Protein AF-A0A6J5CWL5-F1 (afdb_monomer)

Secondary structure (DSSP, 8-state):
-PPPPBPPHHHHHHHHHHHHT--S--GGGSS--SS-EE--TT--GGGEEEEEE---S-TTTS------TTS--TT-TT--B-TTSTTGGGPEEEEETTT--EEEEEEEEETTEEEEEEEE--GGGB-----

Foldseek 3Di:
DDAFAADDPVNLLVLQAQQQPQPDDDQQPPDAFLAKDFDDPSHPCVQKDFPGALQPDDPVPQDAAADAPPPDDRGDSLAAQASSHPPNNAWTWIAGNPGSWIKTWHWDDDPPDITIMIHTRHSNRYDPDDD

Mean predicted aligned error: 3.15 Å

Sequence (131 aa):
MTAPTLLDFAALTELATRSEAVSVDCACHATPTDGWQTLPLSMPEAQLRDAGTLAEHSPDDATFAEYHPHGTRYWSADAPIAPRYFPYNRCTVVECTVCGRCYLRYVEGGGYFVDQRIRQLKASSLMDAPL

Solvent-accessible surface area (backbone atoms only — not comparable to full-atom values): 7530 Å² total; per-residue (Å²): 133,80,80,72,51,76,52,52,73,68,59,47,46,55,49,14,46,55,13,56,68,51,80,72,91,52,62,75,60,75,63,86,35,63,20,56,39,72,60,56,90,72,48,55,63,92,45,49,41,85,73,22,21,39,46,85,50,56,84,89,72,40,64,78,55,69,70,48,97,82,72,51,48,83,62,34,53,85,32,56,48,36,51,79,23,37,70,40,24,56,14,39,33,31,28,29,78,84,70,50,40,29,31,39,32,37,75,51,74,55,101,90,49,75,45,50,34,31,25,52,37,41,43,95,37,55,41,94,64,86,130
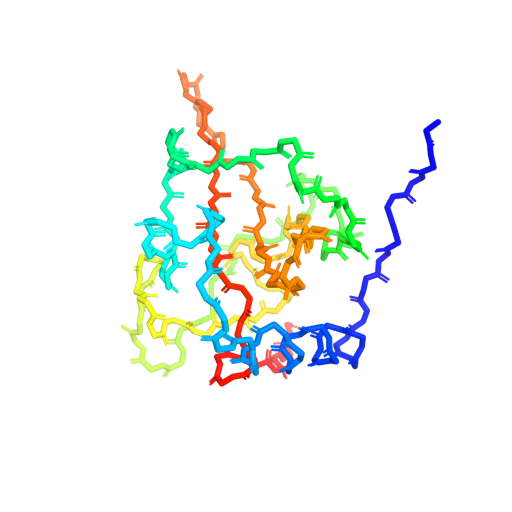
Structure (mmCIF, N/CA/C/O backbone):
data_AF-A0A6J5CWL5-F1
#
_entry.id   AF-A0A6J5CWL5-F1
#
loop_
_atom_site.group_PDB
_atom_site.id
_atom_site.type_symbol
_atom_site.label_atom_id
_atom_site.label_alt_id
_atom_site.label_comp_id
_atom_site.label_asym_id
_atom_site.label_entity_id
_atom_site.label_seq_id
_atom_site.pdbx_PDB_ins_code
_atom_site.Cartn_x
_atom_site.Cartn_y
_atom_site.Cartn_z
_atom_site.occupancy
_atom_site.B_iso_or_equiv
_atom_site.auth_seq_id
_atom_site.auth_comp_id
_atom_site.auth_asym_id
_atom_site.auth_atom_id
_atom_site.pdbx_PDB_model_num
ATOM 1 N N . MET A 1 1 ? 17.034 7.795 12.815 1.00 49.03 1 MET A N 1
ATOM 2 C CA . MET A 1 1 ? 15.934 7.250 11.995 1.00 49.03 1 MET A CA 1
ATOM 3 C C . MET A 1 1 ? 16.349 5.844 11.616 1.00 49.03 1 MET A C 1
ATOM 5 O O . MET A 1 1 ? 17.397 5.697 11.002 1.00 49.03 1 MET A O 1
ATOM 9 N N . THR A 1 2 ? 15.640 4.831 12.099 1.00 61.72 2 THR A N 1
ATOM 10 C CA . THR A 1 2 ? 15.925 3.429 11.760 1.00 61.72 2 THR A CA 1
ATOM 11 C C . THR A 1 2 ? 15.420 3.175 10.343 1.00 61.72 2 THR A C 1
ATOM 13 O O . THR A 1 2 ? 14.341 3.654 10.002 1.00 61.72 2 THR A O 1
ATOM 16 N N . ALA A 1 3 ? 16.197 2.481 9.511 1.00 73.62 3 ALA A N 1
ATOM 17 C CA . ALA A 1 3 ? 15.731 2.081 8.187 1.00 73.62 3 ALA A CA 1
ATOM 18 C C . ALA A 1 3 ? 14.469 1.202 8.322 1.00 73.62 3 ALA A C 1
ATOM 20 O O . ALA A 1 3 ? 14.414 0.386 9.249 1.00 73.62 3 ALA A O 1
ATOM 21 N N . PRO A 1 4 ? 13.457 1.367 7.451 1.00 83.38 4 PRO A N 1
ATOM 22 C CA . PRO A 1 4 ? 12.254 0.548 7.508 1.00 83.38 4 PRO A CA 1
ATOM 23 C C . PRO A 1 4 ? 12.606 -0.921 7.254 1.00 83.38 4 PRO A C 1
ATOM 25 O O . PRO A 1 4 ? 13.421 -1.239 6.390 1.00 83.38 4 PRO A O 1
ATOM 28 N N . THR A 1 5 ? 11.998 -1.824 8.021 1.00 95.12 5 THR A N 1
ATOM 29 C CA . THR A 1 5 ? 12.196 -3.268 7.861 1.00 95.12 5 THR A CA 1
ATOM 30 C C . THR A 1 5 ? 11.600 -3.732 6.535 1.00 95.12 5 THR A C 1
ATOM 32 O O . THR A 1 5 ? 10.418 -3.498 6.280 1.00 95.12 5 THR A O 1
ATOM 35 N N . LEU A 1 6 ? 12.408 -4.391 5.700 1.00 97.50 6 LEU A N 1
ATOM 36 C CA . LEU A 1 6 ? 11.932 -5.046 4.483 1.00 97.50 6 LEU A CA 1
ATOM 37 C C . LEU A 1 6 ? 11.015 -6.218 4.859 1.00 97.50 6 LEU A C 1
ATOM 39 O O . LEU A 1 6 ? 11.394 -7.066 5.667 1.00 97.50 6 LEU A O 1
ATOM 43 N N . LEU A 1 7 ? 9.812 -6.246 4.289 1.00 98.12 7 LEU A N 1
ATOM 44 C CA . LEU A 1 7 ? 8.829 -7.301 4.515 1.00 98.12 7 LEU A CA 1
ATOM 45 C C . LEU A 1 7 ? 8.964 -8.369 3.431 1.00 98.12 7 LEU A C 1
ATOM 47 O O . LEU A 1 7 ? 8.820 -8.074 2.245 1.00 98.12 7 LEU A O 1
ATOM 51 N N . ASP A 1 8 ? 9.195 -9.614 3.843 1.00 97.44 8 ASP A N 1
ATOM 52 C CA . ASP A 1 8 ? 9.049 -10.754 2.942 1.00 97.44 8 ASP A CA 1
ATOM 53 C C . ASP A 1 8 ? 7.564 -11.071 2.675 1.00 97.44 8 ASP A C 1
ATOM 55 O O . ASP A 1 8 ? 6.646 -10.495 3.275 1.00 97.44 8 ASP A O 1
ATOM 59 N N . PHE A 1 9 ? 7.310 -11.993 1.743 1.00 97.81 9 PHE A N 1
ATOM 60 C CA . PHE A 1 9 ? 5.944 -12.338 1.352 1.00 97.81 9 PHE A CA 1
ATOM 61 C C . PHE A 1 9 ? 5.129 -12.938 2.511 1.00 97.81 9 PHE A C 1
ATOM 63 O O . PHE A 1 9 ? 3.922 -12.699 2.602 1.00 97.81 9 PHE A O 1
ATOM 70 N N . ALA A 1 10 ? 5.767 -13.676 3.425 1.00 98.19 10 ALA A N 1
ATOM 71 C CA . ALA A 1 10 ? 5.091 -14.282 4.568 1.00 98.19 10 ALA A CA 1
ATOM 72 C C . ALA A 1 10 ? 4.639 -13.212 5.576 1.00 98.19 10 ALA A C 1
ATOM 74 O O . ALA A 1 10 ? 3.465 -13.179 5.951 1.00 98.19 10 ALA A O 1
ATOM 75 N N . ALA A 1 11 ? 5.530 -12.288 5.942 1.00 98.25 11 ALA A N 1
ATOM 76 C CA . ALA A 1 11 ? 5.227 -11.167 6.826 1.00 98.25 11 ALA A CA 1
ATOM 77 C C . ALA A 1 11 ? 4.160 -10.236 6.226 1.00 98.25 11 ALA A C 1
ATOM 79 O O . ALA A 1 11 ? 3.240 -9.799 6.924 1.00 98.25 11 ALA A O 1
ATOM 80 N N . LEU A 1 12 ? 4.234 -9.970 4.916 1.00 98.56 12 LEU A N 1
ATOM 81 C CA . LEU A 1 12 ? 3.214 -9.192 4.214 1.00 98.56 12 LEU A CA 1
ATOM 82 C C . LEU A 1 12 ? 1.849 -9.894 4.225 1.00 98.56 12 LEU A C 1
ATOM 84 O O . LEU A 1 12 ? 0.829 -9.244 4.456 1.00 98.56 12 LEU A O 1
ATOM 88 N N . THR A 1 13 ? 1.822 -11.211 4.012 1.00 98.69 13 THR A N 1
ATOM 89 C CA . THR A 1 13 ? 0.593 -12.020 4.054 1.00 98.69 13 THR A CA 1
ATOM 90 C C . THR A 1 13 ? -0.054 -11.986 5.436 1.00 98.69 13 THR A C 1
ATOM 92 O O . THR A 1 13 ? -1.275 -11.851 5.543 1.00 98.69 13 THR A O 1
ATOM 95 N N . GLU A 1 14 ? 0.742 -12.046 6.505 1.00 98.50 14 GLU A N 1
ATOM 96 C CA . GLU A 1 14 ? 0.239 -11.940 7.876 1.00 98.50 14 GLU A CA 1
ATOM 97 C C . GLU A 1 14 ? -0.424 -10.574 8.130 1.00 98.50 14 GLU A C 1
ATOM 99 O O . GLU A 1 14 ? -1.560 -10.510 8.610 1.00 98.50 14 GLU A O 1
ATOM 104 N N . LEU A 1 15 ? 0.244 -9.481 7.738 1.00 98.44 15 LEU A N 1
ATOM 105 C CA . LEU A 1 15 ? -0.302 -8.121 7.822 1.00 98.44 15 LEU A CA 1
ATOM 106 C C . LEU A 1 15 ? -1.597 -7.976 7.019 1.00 98.44 15 LEU A C 1
ATOM 108 O O . LEU A 1 15 ? -2.588 -7.450 7.527 1.00 98.44 15 LEU A O 1
ATOM 112 N N . ALA A 1 16 ? -1.609 -8.468 5.781 1.00 98.62 16 ALA A N 1
ATOM 113 C CA . ALA A 1 16 ? -2.759 -8.376 4.893 1.00 98.62 16 ALA A CA 1
ATOM 114 C C . ALA A 1 16 ? -3.965 -9.159 5.420 1.00 98.62 16 ALA A C 1
ATOM 116 O O . ALA A 1 16 ? -5.089 -8.664 5.366 1.00 98.62 16 ALA A O 1
ATOM 117 N N . THR A 1 17 ? -3.728 -10.342 5.992 1.00 98.62 17 THR A N 1
ATOM 118 C CA . THR A 1 17 ? -4.784 -11.179 6.572 1.00 98.62 17 THR A CA 1
ATOM 119 C C . THR A 1 17 ? -5.426 -10.488 7.771 1.00 98.62 17 THR A C 1
ATOM 121 O O . THR A 1 17 ? -6.651 -10.413 7.860 1.00 98.62 17 THR A O 1
ATOM 124 N N . ARG A 1 18 ? -4.615 -9.924 8.680 1.00 98.25 18 ARG A N 1
ATOM 125 C CA . ARG A 1 18 ? -5.139 -9.157 9.822 1.00 98.25 18 ARG A CA 1
ATOM 126 C C . ARG A 1 18 ? -5.890 -7.909 9.374 1.00 98.25 18 ARG A C 1
ATOM 128 O O . ARG A 1 18 ? -6.967 -7.644 9.891 1.00 98.25 18 ARG A O 1
ATOM 135 N N . SER A 1 19 ? -5.327 -7.171 8.419 1.00 98.31 19 SER A N 1
ATOM 136 C CA . SER A 1 19 ? -5.915 -5.955 7.850 1.00 98.31 19 SER A CA 1
ATOM 137 C C . SER A 1 19 ? -7.296 -6.211 7.244 1.00 98.31 19 SER A C 1
ATOM 139 O O . SER A 1 19 ? -8.243 -5.473 7.513 1.00 98.31 19 SER A O 1
ATOM 141 N N . GLU A 1 20 ? -7.426 -7.272 6.448 1.00 97.88 20 GLU A N 1
ATOM 142 C CA . GLU A 1 20 ? -8.677 -7.621 5.775 1.00 97.88 20 GLU A CA 1
ATOM 143 C C . GLU A 1 20 ? -9.742 -8.160 6.738 1.00 97.88 20 GLU A C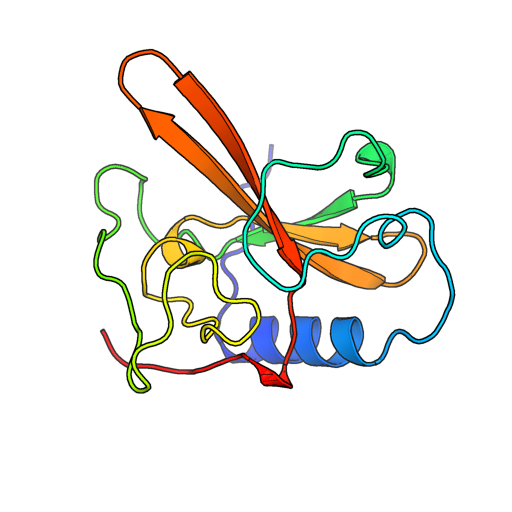 1
ATOM 145 O O . GLU A 1 20 ? -10.932 -7.947 6.516 1.00 97.88 20 GLU A O 1
ATOM 150 N N . ALA A 1 21 ? -9.333 -8.781 7.846 1.00 98.06 21 ALA A N 1
ATOM 151 C CA . ALA A 1 21 ? -10.246 -9.243 8.888 1.00 98.06 21 ALA A CA 1
ATOM 152 C C . ALA A 1 21 ? -10.869 -8.104 9.725 1.00 98.06 21 ALA A C 1
ATOM 154 O O . ALA A 1 21 ? -11.794 -8.351 10.501 1.00 98.06 21 ALA A O 1
ATOM 155 N N . VAL A 1 22 ? -10.389 -6.858 9.602 1.00 97.94 22 VAL A N 1
ATOM 156 C CA . VAL A 1 22 ? -10.920 -5.726 10.373 1.00 97.94 22 VAL A CA 1
ATOM 157 C C . VAL A 1 22 ? -12.325 -5.358 9.894 1.00 97.94 22 VAL A C 1
ATOM 159 O O . VAL A 1 22 ? -12.507 -4.745 8.840 1.00 97.94 22 VAL A O 1
ATOM 162 N N . SER A 1 23 ? -13.321 -5.638 10.732 1.00 96.12 23 SER A N 1
ATOM 163 C CA . SER A 1 23 ? -14.731 -5.317 10.478 1.00 96.12 23 SER A CA 1
ATOM 164 C C . SER A 1 23 ? -15.241 -4.080 11.223 1.00 96.12 23 SER A C 1
ATOM 166 O O . SER A 1 23 ? -16.362 -3.648 10.978 1.00 96.12 23 SER A O 1
ATOM 168 N N . VAL A 1 24 ? -14.455 -3.513 12.144 1.00 96.56 24 VAL A N 1
ATOM 169 C CA . VAL A 1 24 ? -14.869 -2.337 12.928 1.00 96.56 24 VAL A CA 1
ATOM 170 C C . VAL A 1 24 ? -14.768 -1.053 12.110 1.00 96.56 24 VAL A C 1
ATOM 172 O O . VAL A 1 24 ? -13.835 -0.879 11.314 1.00 96.56 24 VAL A O 1
ATOM 175 N N . ASP A 1 25 ? -15.695 -0.128 12.341 1.00 96.44 25 ASP A N 1
ATOM 176 C CA . ASP A 1 25 ? -15.644 1.201 11.738 1.00 96.44 25 ASP A CA 1
ATOM 177 C C . ASP A 1 25 ? -14.441 1.989 12.262 1.00 96.44 25 ASP A C 1
ATOM 179 O O . ASP A 1 25 ? -14.091 1.947 13.443 1.00 96.44 25 ASP A O 1
ATOM 183 N N . CYS A 1 26 ? -13.775 2.709 11.362 1.00 97.56 26 CYS A N 1
ATOM 184 C CA . CYS A 1 26 ? -12.630 3.541 11.701 1.00 97.56 26 CYS A CA 1
ATOM 185 C C . CYS A 1 26 ? -12.495 4.691 10.703 1.00 97.56 26 CYS A C 1
ATOM 187 O O . CYS A 1 26 ? -12.699 4.506 9.504 1.00 97.56 26 CYS A O 1
ATOM 189 N N . ALA A 1 27 ? -12.060 5.856 11.185 1.00 97.44 27 ALA A N 1
ATOM 190 C CA . ALA A 1 27 ? -11.816 7.028 10.347 1.00 97.44 27 ALA A CA 1
ATOM 191 C C . ALA A 1 27 ? -10.802 6.762 9.216 1.00 97.44 27 ALA A C 1
ATOM 193 O O . ALA A 1 27 ? -10.924 7.350 8.145 1.00 97.44 27 ALA A O 1
ATOM 194 N N . CYS A 1 28 ? -9.852 5.832 9.400 1.00 97.44 28 CYS A N 1
ATOM 195 C CA . CYS A 1 28 ? -8.905 5.458 8.342 1.00 97.44 28 CYS A CA 1
ATOM 196 C C . CYS A 1 28 ? -9.553 4.812 7.107 1.00 97.44 28 CYS A C 1
ATOM 198 O O . CYS A 1 28 ? -8.906 4.717 6.075 1.00 97.44 28 CYS A O 1
ATOM 200 N N . HIS A 1 29 ? -10.819 4.400 7.196 1.00 96.50 29 HIS A N 1
ATOM 201 C CA . HIS A 1 29 ? -11.573 3.792 6.102 1.00 96.50 29 HIS A CA 1
ATOM 202 C C . HIS A 1 29 ? -12.803 4.639 5.706 1.00 96.50 29 HIS A C 1
ATOM 204 O O . HIS A 1 29 ? -13.748 4.138 5.105 1.00 96.50 29 HIS A O 1
ATOM 210 N N . ALA A 1 30 ? -12.822 5.937 6.041 1.00 95.69 30 ALA A N 1
ATOM 211 C CA . ALA A 1 30 ? -13.929 6.830 5.672 1.00 95.69 30 ALA A CA 1
ATOM 212 C C . ALA A 1 30 ? -14.098 6.973 4.145 1.00 95.69 30 ALA A C 1
ATOM 214 O O . ALA A 1 30 ? -15.216 7.119 3.657 1.00 95.69 30 ALA A O 1
ATOM 215 N N . THR A 1 31 ? -12.989 6.896 3.404 1.00 95.69 31 THR A N 1
ATOM 216 C CA . THR A 1 31 ? -12.967 6.817 1.940 1.00 95.69 31 THR A CA 1
ATOM 217 C C . THR A 1 31 ? -12.392 5.452 1.545 1.00 95.69 31 THR A C 1
ATOM 219 O O . THR A 1 31 ? -11.268 5.153 1.961 1.00 95.69 31 THR A O 1
ATOM 222 N N . PRO A 1 32 ? -13.116 4.615 0.776 1.00 92.88 32 PRO A N 1
ATOM 223 C CA . PRO A 1 32 ? -12.603 3.326 0.314 1.00 92.88 32 PRO A CA 1
ATOM 224 C C . PRO A 1 32 ? -11.340 3.487 -0.537 1.00 92.88 32 PRO A C 1
ATOM 226 O O . PRO A 1 32 ? -11.270 4.374 -1.388 1.00 92.88 32 PRO A O 1
ATOM 229 N N . THR A 1 33 ? -10.347 2.624 -0.313 1.00 96.94 33 THR A N 1
ATOM 230 C CA . THR A 1 33 ? -9.036 2.652 -0.995 1.00 96.94 33 THR A CA 1
ATOM 231 C C . THR A 1 33 ? -8.683 1.314 -1.643 1.00 96.94 33 THR A C 1
ATOM 233 O O . THR A 1 33 ? -7.525 0.909 -1.675 1.00 96.94 33 THR A O 1
ATOM 236 N N . ASP A 1 34 ? -9.686 0.607 -2.168 1.00 95.94 34 ASP A N 1
ATOM 237 C CA . ASP A 1 34 ? -9.524 -0.727 -2.764 1.00 95.94 34 ASP A CA 1
ATOM 238 C C . ASP A 1 34 ? -8.566 -0.739 -3.968 1.00 95.94 34 ASP A C 1
ATOM 240 O O . ASP A 1 34 ? -7.783 -1.675 -4.143 1.00 95.94 34 ASP A O 1
ATOM 244 N N . GLY A 1 35 ? -8.607 0.319 -4.779 1.00 96.69 35 GLY A N 1
ATOM 245 C CA . GLY A 1 35 ? -7.639 0.610 -5.835 1.00 96.69 35 GLY A CA 1
ATOM 246 C C . GLY A 1 35 ? -6.713 1.761 -5.449 1.00 96.69 35 GLY A C 1
ATOM 247 O O . GLY A 1 35 ? -6.990 2.513 -4.510 1.00 96.69 35 GLY A O 1
ATOM 248 N N . TRP A 1 36 ? -5.619 1.909 -6.199 1.00 97.94 36 TRP A N 1
ATOM 249 C CA . TRP A 1 36 ? -4.731 3.060 -6.058 1.00 97.94 36 TRP A CA 1
ATOM 250 C C . TRP A 1 36 ? -5.496 4.371 -6.248 1.00 97.94 36 TRP A C 1
ATOM 252 O O . TRP A 1 36 ? -6.335 4.489 -7.133 1.00 97.94 36 TRP A O 1
ATOM 262 N N . GLN A 1 37 ? -5.197 5.370 -5.425 1.00 97.56 37 GLN A N 1
ATOM 263 C CA . GLN A 1 37 ? -5.721 6.730 -5.564 1.00 97.56 37 GLN A CA 1
ATOM 264 C C . GLN A 1 37 ? -4.800 7.735 -4.872 1.00 97.56 37 GLN A C 1
ATOM 266 O O . GLN A 1 37 ? -3.902 7.341 -4.127 1.00 97.56 37 GLN A O 1
ATOM 271 N N . THR A 1 38 ? -5.015 9.029 -5.119 1.00 97.25 38 THR A N 1
ATOM 272 C CA . THR A 1 38 ? -4.435 10.110 -4.303 1.00 97.25 38 THR A CA 1
ATOM 273 C C . THR A 1 38 ? -4.845 9.927 -2.847 1.00 97.25 38 THR A C 1
ATOM 275 O O . THR A 1 38 ? -6.002 9.613 -2.573 1.00 97.25 38 THR A O 1
ATOM 278 N N . LEU A 1 39 ? -3.915 10.141 -1.919 1.00 97.19 39 LEU A N 1
ATOM 279 C CA . LEU A 1 39 ? -4.161 10.089 -0.486 1.00 97.19 39 LEU A CA 1
ATOM 280 C C . LEU A 1 39 ? -5.368 10.975 -0.120 1.00 97.19 39 LEU A C 1
ATOM 282 O O . LEU A 1 39 ? -5.292 12.198 -0.274 1.00 97.19 39 LEU A O 1
ATOM 286 N N . PRO A 1 40 ? -6.485 10.394 0.355 1.00 97.19 40 PRO A N 1
ATOM 287 C CA . PRO A 1 40 ? -7.671 11.174 0.671 1.00 97.19 40 PRO A CA 1
ATOM 288 C C . PRO A 1 40 ? -7.407 12.138 1.826 1.00 97.19 40 PRO A C 1
ATOM 290 O O . PRO A 1 40 ? -6.832 11.745 2.838 1.00 97.19 40 PRO A O 1
ATOM 293 N N . LEU A 1 41 ? -7.935 13.362 1.743 1.00 96.31 41 LEU A N 1
ATOM 294 C CA . LEU A 1 41 ? -7.868 14.337 2.845 1.00 96.31 41 LEU A CA 1
ATOM 295 C C . LEU A 1 41 ? -8.559 13.843 4.127 1.00 96.31 41 LEU A C 1
ATOM 297 O O . LEU A 1 41 ? -8.271 14.326 5.217 1.00 96.31 41 LEU A O 1
ATOM 301 N N . SER A 1 42 ? -9.478 12.882 4.001 1.00 95.38 42 SER A N 1
ATOM 302 C CA . SER A 1 42 ? -10.132 12.231 5.137 1.00 95.38 42 SER A CA 1
ATOM 303 C C . SER A 1 42 ? -9.226 11.239 5.873 1.00 95.38 42 SER A C 1
ATOM 305 O O . SER A 1 42 ? -9.617 10.760 6.934 1.00 95.38 42 SER A O 1
ATOM 307 N N . MET A 1 43 ? -8.069 10.867 5.310 1.00 97.38 43 MET A N 1
ATOM 308 C CA . MET A 1 43 ? -7.165 9.891 5.912 1.00 97.38 43 MET A CA 1
ATOM 309 C C . MET A 1 43 ? -6.495 10.500 7.156 1.00 97.38 43 MET A C 1
ATOM 311 O O . MET A 1 43 ? -5.754 11.476 7.036 1.00 97.38 43 MET A O 1
ATOM 315 N N . PRO A 1 44 ? -6.706 9.944 8.362 1.00 96.94 44 PRO A N 1
ATOM 316 C CA . PRO A 1 44 ? -6.104 10.462 9.579 1.00 96.94 44 PRO A CA 1
ATOM 317 C C . PRO A 1 44 ? -4.651 9.981 9.688 1.00 96.94 44 PRO A C 1
ATOM 319 O O . PRO A 1 44 ? -4.357 9.036 10.416 1.00 96.94 44 PRO A O 1
ATOM 322 N N . GLU A 1 45 ? -3.729 10.625 8.971 1.00 95.69 45 GLU A N 1
ATOM 323 C CA . GLU A 1 45 ? -2.325 10.190 8.878 1.00 95.69 45 GLU A CA 1
ATOM 324 C C . GLU A 1 45 ? -1.623 10.043 10.235 1.00 95.69 45 GLU A C 1
ATOM 326 O O . GLU A 1 45 ? -0.800 9.151 10.400 1.00 95.69 45 GLU A O 1
ATOM 331 N N . ALA A 1 46 ? -1.999 10.840 11.240 1.00 96.38 46 ALA A N 1
ATOM 332 C CA . ALA A 1 46 ? -1.473 10.716 12.602 1.00 96.38 46 ALA A CA 1
ATOM 333 C C . ALA A 1 46 ? -1.810 9.369 13.284 1.00 96.38 46 ALA A C 1
ATOM 335 O O . ALA A 1 46 ? -1.197 9.019 14.290 1.00 96.38 46 ALA A O 1
ATOM 336 N N . GLN A 1 47 ? -2.788 8.619 12.763 1.00 96.44 47 GLN A N 1
ATOM 337 C CA . GLN A 1 47 ? -3.143 7.271 13.222 1.00 96.44 47 GLN A CA 1
ATOM 338 C C . GLN A 1 47 ? -2.381 6.178 12.464 1.00 96.44 47 GLN A C 1
ATOM 340 O O . GLN A 1 47 ? -2.574 5.001 12.756 1.00 96.44 47 GLN A O 1
ATOM 345 N N . LEU A 1 48 ? -1.562 6.529 11.471 1.00 97.69 48 LEU A N 1
ATOM 346 C CA . LEU A 1 48 ? -0.798 5.576 10.678 1.00 97.69 48 LEU A CA 1
ATOM 347 C C . LEU A 1 48 ? 0.628 5.501 11.216 1.00 97.69 48 LEU A C 1
ATOM 349 O O . LEU A 1 48 ? 1.288 6.519 11.410 1.00 97.69 48 LEU A O 1
ATOM 353 N N . ARG A 1 49 ? 1.104 4.279 11.444 1.00 97.62 49 ARG A N 1
ATOM 354 C CA . ARG A 1 49 ? 2.507 4.004 11.761 1.00 97.62 49 ARG A CA 1
ATOM 355 C C . ARG A 1 49 ? 3.130 3.148 10.676 1.00 97.62 49 ARG A C 1
ATOM 357 O O . ARG A 1 49 ? 2.456 2.287 10.113 1.00 97.62 49 ARG A O 1
ATOM 364 N N . ASP A 1 50 ? 4.421 3.326 10.442 1.00 97.44 50 ASP A N 1
ATOM 365 C CA . ASP A 1 50 ? 5.164 2.449 9.545 1.00 97.44 50 ASP A CA 1
ATOM 366 C C . ASP A 1 50 ? 5.195 1.024 10.121 1.00 97.44 50 ASP A C 1
ATOM 368 O O . ASP A 1 50 ? 5.499 0.807 11.299 1.00 97.44 50 ASP A O 1
ATOM 372 N N . ALA A 1 51 ? 4.832 0.052 9.286 1.00 97.56 51 ALA A N 1
ATOM 373 C CA . ALA A 1 51 ? 4.857 -1.376 9.594 1.00 97.56 51 ALA A CA 1
ATOM 374 C C . ALA A 1 51 ? 5.996 -2.106 8.861 1.00 97.56 51 ALA A C 1
ATOM 376 O O . ALA A 1 51 ? 6.404 -3.183 9.284 1.00 97.56 51 ALA A O 1
ATOM 377 N N . GLY A 1 52 ? 6.525 -1.511 7.789 1.00 98.00 52 GLY A N 1
ATOM 378 C CA . GLY A 1 52 ? 7.657 -2.021 7.023 1.00 98.00 52 GLY A CA 1
ATOM 379 C C . GLY A 1 52 ? 7.699 -1.425 5.618 1.00 98.00 52 GLY A C 1
ATOM 380 O O . GLY A 1 52 ? 6.980 -0.474 5.312 1.00 98.00 52 GLY A O 1
ATOM 381 N N . THR A 1 53 ? 8.535 -1.983 4.753 1.00 98.31 53 THR A N 1
ATOM 382 C CA . THR A 1 53 ? 8.666 -1.570 3.350 1.00 98.31 53 THR A CA 1
ATOM 383 C C . THR A 1 53 ? 8.693 -2.775 2.416 1.00 98.31 53 THR A C 1
ATOM 385 O O . THR A 1 53 ? 9.118 -3.859 2.808 1.00 98.31 53 THR A O 1
ATOM 388 N N . LEU A 1 54 ? 8.244 -2.567 1.180 1.00 97.94 54 LEU A N 1
ATOM 389 C CA . LEU A 1 54 ? 8.414 -3.468 0.036 1.00 97.94 54 LEU A CA 1
ATOM 390 C C . LEU A 1 54 ? 9.495 -2.965 -0.934 1.00 97.94 54 LEU A C 1
ATOM 392 O O . LEU A 1 54 ? 9.801 -3.627 -1.921 1.00 97.94 54 LEU A O 1
ATOM 396 N N . ALA A 1 55 ? 10.063 -1.786 -0.667 1.00 96.56 55 ALA A N 1
ATOM 397 C CA . ALA A 1 55 ? 11.140 -1.208 -1.455 1.00 96.56 55 ALA A CA 1
ATOM 398 C C . ALA A 1 55 ? 12.476 -1.893 -1.135 1.00 96.56 55 ALA A C 1
ATOM 400 O O . ALA A 1 55 ? 13.240 -1.429 -0.290 1.00 96.56 55 ALA A O 1
ATOM 401 N N . GLU A 1 56 ? 12.736 -3.017 -1.803 1.00 94.69 56 GLU A N 1
ATOM 402 C CA . GLU A 1 56 ? 14.020 -3.730 -1.740 1.00 94.69 56 GLU A CA 1
ATOM 403 C C . GLU A 1 56 ? 15.149 -2.948 -2.431 1.00 94.69 56 GLU A C 1
ATOM 405 O O . GLU A 1 56 ? 16.302 -2.984 -2.000 1.00 94.69 56 GLU A O 1
ATOM 410 N N . HIS A 1 57 ? 14.809 -2.205 -3.485 1.00 92.75 57 HIS A N 1
ATOM 411 C CA . HIS A 1 57 ? 15.748 -1.432 -4.292 1.00 92.75 57 HIS A CA 1
ATOM 412 C C . HIS A 1 57 ? 15.511 0.075 -4.162 1.00 92.75 57 HIS A C 1
ATOM 414 O O . HIS A 1 57 ? 14.450 0.526 -3.721 1.00 92.75 57 HIS A O 1
ATOM 420 N N . SER A 1 58 ? 16.505 0.868 -4.574 1.00 90.19 58 SER A N 1
ATOM 421 C CA . SER A 1 58 ? 16.340 2.316 -4.695 1.00 90.19 58 SER A CA 1
ATOM 422 C C . SER A 1 58 ? 15.271 2.653 -5.754 1.00 90.19 58 SER A C 1
ATOM 424 O O . SER A 1 58 ? 15.021 1.840 -6.649 1.00 90.19 58 SER A O 1
ATOM 426 N N . PRO A 1 59 ? 14.637 3.840 -5.706 1.00 86.25 59 PRO A N 1
ATOM 427 C CA . PRO A 1 59 ? 13.657 4.235 -6.720 1.00 86.25 59 PRO A CA 1
ATOM 428 C C . PRO A 1 59 ? 14.178 4.188 -8.165 1.00 86.25 59 PRO A C 1
ATOM 430 O O . PRO A 1 59 ? 13.388 3.917 -9.069 1.00 86.25 59 PRO A O 1
ATOM 433 N N . ASP A 1 60 ? 15.478 4.424 -8.368 1.00 87.56 60 ASP A N 1
ATOM 434 C CA . ASP A 1 60 ? 16.121 4.431 -9.688 1.00 87.56 60 ASP A CA 1
ATOM 435 C C . ASP A 1 60 ? 16.379 3.009 -10.215 1.00 87.56 60 ASP A C 1
ATOM 437 O O . ASP A 1 60 ? 16.345 2.782 -11.424 1.00 87.56 60 ASP A O 1
ATOM 441 N N . ASP A 1 61 ? 16.576 2.045 -9.311 1.00 92.06 61 ASP A N 1
ATOM 442 C CA . ASP A 1 61 ? 16.845 0.640 -9.645 1.00 92.06 61 ASP A CA 1
ATOM 443 C C . ASP A 1 61 ? 15.566 -0.218 -9.693 1.00 92.06 61 ASP A C 1
ATOM 445 O O . ASP A 1 61 ? 15.544 -1.297 -10.288 1.00 92.06 61 ASP A O 1
ATOM 449 N N . ALA A 1 62 ? 14.484 0.231 -9.052 1.00 93.62 62 ALA A N 1
ATOM 450 C CA . ALA A 1 62 ? 13.225 -0.502 -8.992 1.00 93.62 62 ALA A CA 1
ATOM 451 C C . ALA A 1 62 ? 12.549 -0.579 -10.372 1.00 93.62 62 ALA A C 1
ATOM 453 O O . ALA A 1 62 ? 12.291 0.442 -11.014 1.00 93.62 62 ALA A O 1
ATOM 454 N N . THR A 1 63 ? 12.166 -1.785 -10.800 1.00 95.44 63 THR A N 1
ATOM 455 C CA . THR A 1 63 ? 11.461 -1.991 -12.076 1.00 95.44 63 THR A CA 1
ATOM 456 C C . THR A 1 63 ? 10.128 -1.231 -12.150 1.00 95.44 63 THR A C 1
ATOM 458 O O . THR A 1 63 ? 9.439 -1.063 -11.142 1.00 95.44 63 THR A O 1
ATOM 461 N N . PHE A 1 64 ? 9.751 -0.821 -13.363 1.00 95.38 64 PHE A N 1
ATOM 462 C CA . PHE A 1 64 ? 8.431 -0.272 -13.703 1.00 95.38 64 PHE A CA 1
ATOM 463 C C . PHE A 1 64 ? 7.482 -1.326 -14.306 1.00 95.38 64 PHE A C 1
ATOM 465 O O . PHE A 1 64 ? 6.396 -0.983 -14.762 1.00 95.38 64 PHE A O 1
ATOM 472 N N . ALA A 1 65 ? 7.881 -2.603 -14.347 1.00 96.88 65 ALA A N 1
ATOM 473 C CA . ALA A 1 65 ? 7.016 -3.672 -14.836 1.00 96.88 65 ALA A CA 1
ATOM 474 C C . ALA A 1 65 ? 5.763 -3.803 -13.956 1.00 96.88 65 ALA A C 1
ATOM 476 O O . ALA A 1 65 ? 5.872 -3.903 -12.734 1.00 96.88 65 ALA A O 1
ATOM 477 N N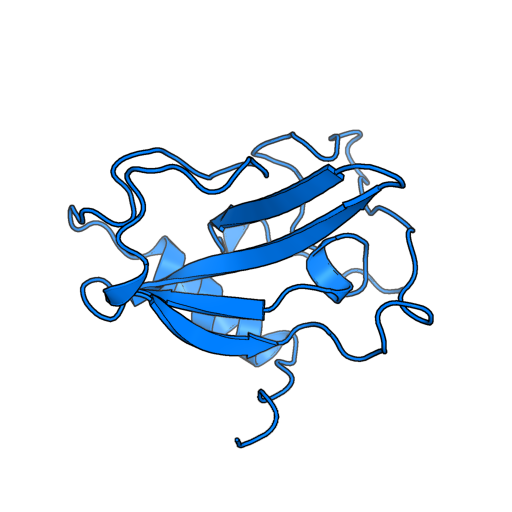 . GLU A 1 66 ? 4.590 -3.851 -14.583 1.00 96.88 66 GLU A N 1
ATOM 478 C CA 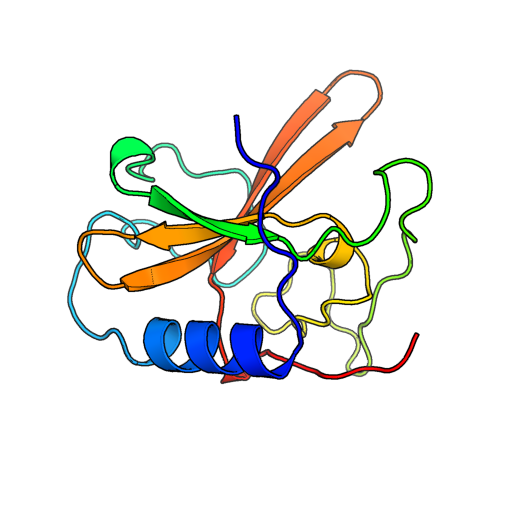. GLU A 1 66 ? 3.304 -4.103 -13.926 1.00 96.88 66 GLU A CA 1
ATOM 479 C C . GLU A 1 66 ? 2.897 -5.575 -14.095 1.00 96.88 66 GLU A C 1
ATOM 481 O O . GLU A 1 66 ? 3.167 -6.195 -15.127 1.00 96.88 66 GLU A O 1
ATOM 486 N N . TYR A 1 67 ? 2.211 -6.139 -13.097 1.00 97.38 67 TYR A N 1
ATOM 487 C CA . TYR A 1 67 ? 1.720 -7.520 -13.133 1.00 97.38 67 TYR A CA 1
ATOM 488 C C . TYR A 1 67 ? 0.191 -7.558 -13.197 1.00 97.38 67 TYR A C 1
ATOM 490 O O . TYR A 1 67 ? -0.489 -7.354 -12.195 1.00 97.38 67 TYR A O 1
ATOM 498 N N . HIS A 1 68 ? -0.354 -7.853 -14.380 1.00 96.56 68 HIS A N 1
ATOM 499 C CA . HIS A 1 68 ? -1.798 -7.890 -14.641 1.00 96.56 68 HIS A CA 1
ATOM 500 C C . HIS A 1 68 ? -2.206 -9.145 -15.445 1.00 96.56 68 HIS A C 1
ATOM 502 O O . HIS A 1 68 ? -2.646 -9.032 -16.591 1.00 96.56 68 HIS A O 1
ATOM 508 N N . PRO A 1 69 ? -2.101 -10.363 -14.870 1.00 95.81 69 PRO A N 1
ATOM 509 C CA . PRO A 1 69 ? -2.348 -11.629 -15.578 1.00 95.81 69 PRO A CA 1
ATOM 510 C C . PRO A 1 69 ? -3.792 -11.789 -16.079 1.00 95.81 69 PRO A C 1
ATOM 512 O O . PRO A 1 69 ? -4.050 -12.579 -16.983 1.00 95.81 69 PRO A O 1
ATOM 515 N N . HIS A 1 70 ? -4.732 -11.030 -15.511 1.00 93.75 70 HIS A N 1
ATOM 516 C CA . HIS A 1 70 ? -6.151 -11.036 -15.880 1.00 93.75 70 HIS A CA 1
ATOM 517 C C . HIS A 1 70 ? -6.594 -9.751 -16.598 1.00 93.75 70 HIS A C 1
ATOM 519 O O . HIS A 1 70 ? -7.787 -9.485 -16.699 1.00 93.75 70 HIS A O 1
ATOM 525 N N . GLY A 1 71 ? -5.652 -8.936 -17.087 1.00 94.50 71 GLY A N 1
ATOM 526 C CA . GLY A 1 71 ? -5.971 -7.714 -17.835 1.00 94.50 71 GLY A CA 1
ATOM 527 C C . GLY A 1 71 ? -6.553 -6.574 -16.991 1.00 94.50 71 GLY A C 1
ATOM 528 O O . GLY A 1 71 ? -7.168 -5.660 -17.544 1.00 94.50 71 GLY A O 1
ATOM 529 N N . THR A 1 72 ? -6.363 -6.610 -15.666 1.00 97.12 72 THR A N 1
ATOM 530 C CA . THR A 1 72 ? -6.607 -5.452 -14.793 1.00 97.12 72 THR A CA 1
ATOM 531 C C . THR A 1 72 ? -5.661 -4.303 -15.156 1.00 97.12 72 THR A C 1
ATOM 533 O O . THR A 1 72 ? -4.735 -4.459 -15.950 1.00 97.12 72 THR A O 1
ATOM 536 N N . ARG A 1 73 ? -5.923 -3.111 -14.623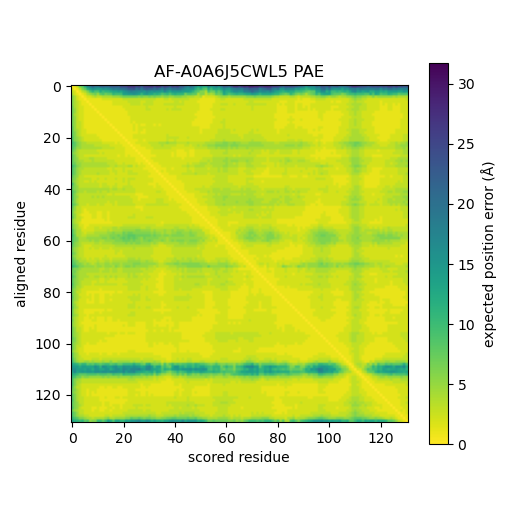 1.00 95.50 73 ARG A N 1
ATOM 537 C CA . ARG A 1 73 ? -5.077 -1.929 -14.830 1.00 95.50 73 ARG A CA 1
ATOM 538 C C . ARG A 1 73 ? -4.586 -1.402 -13.493 1.00 95.50 73 ARG A C 1
ATOM 540 O O . ARG A 1 73 ? -5.150 -1.736 -12.457 1.00 95.50 73 ARG A O 1
ATOM 547 N N . TYR A 1 74 ? -3.618 -0.497 -13.533 1.00 93.31 74 TYR A N 1
ATOM 548 C CA . TYR A 1 74 ? -3.094 0.197 -12.360 1.00 93.31 74 TYR A CA 1
ATOM 549 C C . TYR A 1 74 ? -4.181 0.698 -11.372 1.00 93.31 74 TYR A C 1
ATOM 551 O O . TYR A 1 74 ? -4.067 0.498 -10.166 1.00 93.31 74 TYR A O 1
ATOM 559 N N . TRP A 1 75 ? -5.275 1.293 -11.864 1.00 95.38 75 TRP A N 1
ATOM 560 C CA . TRP A 1 75 ? -6.363 1.843 -11.028 1.00 95.38 75 TRP A CA 1
ATOM 561 C C . TRP A 1 75 ? -7.410 0.815 -10.573 1.00 95.38 75 TRP A C 1
ATOM 563 O O . TRP A 1 75 ? -8.307 1.146 -9.800 1.00 95.38 75 TRP A O 1
ATOM 573 N N . SER A 1 76 ? -7.351 -0.414 -11.084 1.00 97.06 76 SER A N 1
ATOM 574 C CA . SER A 1 76 ? -8.351 -1.444 -10.815 1.00 97.06 76 SER A CA 1
ATOM 575 C C . SER A 1 76 ? -8.337 -1.851 -9.338 1.00 97.06 76 SER A C 1
ATOM 577 O O . SER A 1 76 ? -7.299 -2.227 -8.797 1.00 97.06 76 SER A O 1
ATOM 579 N N . ALA A 1 77 ? -9.503 -1.826 -8.689 1.00 96.25 77 ALA A N 1
ATOM 580 C CA . ALA A 1 77 ? -9.654 -2.274 -7.301 1.00 96.25 77 ALA A CA 1
ATOM 581 C C . ALA A 1 77 ? -9.304 -3.764 -7.119 1.00 96.25 77 ALA A C 1
ATOM 5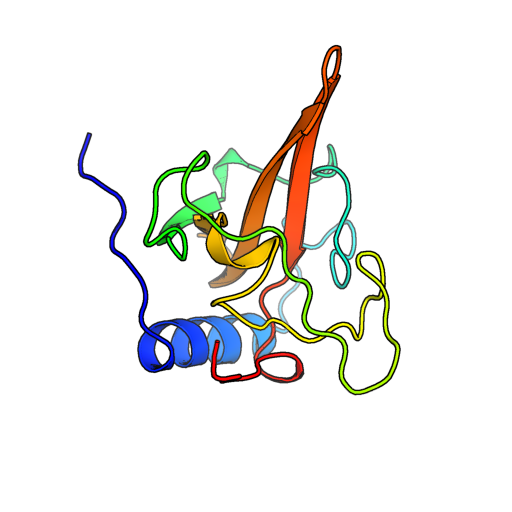83 O O . ALA A 1 77 ? -8.783 -4.162 -6.081 1.00 96.25 77 ALA A O 1
ATOM 584 N N . ASP A 1 78 ? -9.543 -4.566 -8.155 1.00 96.00 78 ASP A N 1
ATOM 585 C CA . ASP A 1 78 ? -9.243 -5.993 -8.255 1.00 96.00 78 ASP A CA 1
ATOM 586 C C . ASP A 1 78 ? -7.859 -6.288 -8.864 1.00 96.00 78 ASP A C 1
ATOM 588 O O . ASP A 1 78 ? -7.524 -7.446 -9.113 1.00 96.00 78 ASP A O 1
ATOM 592 N N . ALA A 1 79 ? -7.017 -5.269 -9.096 1.00 97.19 79 ALA A N 1
ATOM 593 C CA . ALA A 1 79 ? -5.635 -5.503 -9.508 1.00 97.19 79 ALA A CA 1
ATOM 594 C C . ALA A 1 79 ? -4.882 -6.319 -8.445 1.00 97.19 79 ALA A C 1
ATOM 596 O O . ALA A 1 79 ? -5.001 -6.021 -7.252 1.00 97.19 79 ALA A O 1
ATOM 597 N N . PRO A 1 80 ? -4.051 -7.296 -8.835 1.00 97.56 80 PRO A N 1
ATOM 598 C CA . PRO A 1 80 ? -3.261 -8.038 -7.865 1.00 97.56 80 PRO A CA 1
ATOM 599 C C . PRO A 1 80 ? -2.259 -7.114 -7.159 1.00 97.56 80 PRO A C 1
ATOM 601 O O . PRO A 1 80 ? -1.740 -6.158 -7.740 1.00 97.56 80 PRO A O 1
ATOM 604 N N . ILE A 1 81 ? -1.985 -7.417 -5.896 1.00 98.38 81 ILE A N 1
ATOM 605 C CA . ILE A 1 81 ? -0.898 -6.851 -5.104 1.00 98.38 81 ILE A CA 1
ATOM 606 C C . ILE A 1 81 ? 0.282 -7.812 -5.257 1.00 98.38 81 ILE A C 1
ATOM 608 O O . ILE A 1 81 ? 0.343 -8.839 -4.582 1.00 98.38 81 ILE A O 1
ATOM 612 N N . ALA A 1 82 ? 1.185 -7.495 -6.185 1.00 97.94 82 ALA A N 1
ATOM 613 C CA . ALA A 1 82 ? 2.356 -8.304 -6.515 1.00 97.94 82 ALA A CA 1
ATOM 614 C C . ALA A 1 82 ? 3.634 -7.570 -6.057 1.00 97.94 82 ALA A C 1
ATOM 616 O O . ALA A 1 82 ? 4.106 -6.690 -6.777 1.00 97.94 82 ALA A O 1
ATOM 617 N N . PRO A 1 83 ? 4.205 -7.887 -4.876 1.00 97.75 83 PRO A N 1
ATOM 618 C CA . PRO A 1 83 ? 5.201 -7.039 -4.204 1.00 97.75 83 PRO A CA 1
ATOM 619 C C . PRO A 1 83 ? 6.461 -6.706 -5.010 1.00 97.75 83 PRO A C 1
ATOM 621 O O . PRO A 1 83 ? 7.043 -5.649 -4.808 1.00 97.75 83 PRO A O 1
ATOM 624 N N . ARG A 1 84 ? 6.867 -7.583 -5.936 1.00 97.44 84 ARG A N 1
ATOM 625 C CA . ARG A 1 84 ? 8.068 -7.402 -6.773 1.00 97.44 84 ARG A CA 1
ATOM 626 C C . ARG A 1 84 ? 7.854 -6.462 -7.972 1.00 97.44 84 ARG A C 1
ATOM 628 O O . ARG A 1 84 ? 8.820 -6.074 -8.622 1.00 97.44 84 ARG A O 1
ATOM 635 N N . TYR A 1 85 ? 6.612 -6.075 -8.256 1.00 98.06 85 TYR A N 1
ATOM 636 C CA . TYR A 1 85 ? 6.226 -5.284 -9.428 1.00 98.06 85 TYR A CA 1
ATOM 637 C C . TYR A 1 85 ? 5.837 -3.854 -9.060 1.00 98.06 85 TYR A C 1
ATOM 639 O O . TYR A 1 85 ? 5.502 -3.557 -7.912 1.00 98.06 85 TYR A O 1
ATOM 647 N N . PHE A 1 86 ? 5.842 -2.966 -10.051 1.00 97.31 86 PHE A N 1
ATOM 648 C CA . PHE A 1 86 ? 5.374 -1.597 -9.894 1.00 97.31 86 PHE A CA 1
ATOM 649 C C . PHE A 1 86 ? 3.855 -1.554 -9.641 1.00 97.31 86 PHE A C 1
ATOM 651 O O . PHE A 1 86 ? 3.109 -2.312 -10.268 1.00 97.31 86 PHE A O 1
ATOM 658 N N . PRO A 1 87 ? 3.368 -0.677 -8.740 1.00 97.25 87 PRO A N 1
ATOM 659 C CA . PRO A 1 87 ? 4.126 0.236 -7.866 1.00 97.25 87 PRO A CA 1
ATOM 660 C C . PRO A 1 87 ? 4.506 -0.364 -6.497 1.00 97.25 87 PRO A C 1
ATOM 662 O O . PRO A 1 87 ? 5.069 0.326 -5.645 1.00 97.25 87 PRO A O 1
ATOM 665 N N . TYR A 1 88 ? 4.167 -1.630 -6.242 1.00 98.12 88 TYR A N 1
ATOM 666 C CA . TYR A 1 88 ? 4.316 -2.274 -4.931 1.00 98.12 88 TYR A CA 1
ATOM 667 C C . TYR A 1 88 ? 5.767 -2.356 -4.467 1.00 98.12 88 TYR A C 1
ATOM 669 O O . TYR A 1 88 ? 6.036 -2.094 -3.300 1.00 98.12 88 TYR A O 1
ATOM 677 N N . ASN A 1 89 ? 6.698 -2.597 -5.386 1.00 97.44 89 ASN A N 1
ATOM 678 C CA . ASN A 1 89 ? 8.144 -2.638 -5.143 1.00 97.44 89 ASN A CA 1
ATOM 679 C C . ASN A 1 89 ? 8.767 -1.293 -4.719 1.00 97.44 89 ASN A C 1
ATOM 681 O O . ASN A 1 89 ? 9.984 -1.182 -4.604 1.00 97.44 89 ASN A O 1
ATOM 685 N N . ARG A 1 90 ? 7.950 -0.253 -4.527 1.00 97.12 90 ARG A N 1
ATOM 686 C CA . ARG A 1 90 ? 8.342 1.073 -4.025 1.00 97.12 90 ARG A CA 1
ATOM 687 C C . ARG A 1 90 ? 7.532 1.495 -2.801 1.00 97.12 90 ARG A C 1
ATOM 689 O O . ARG A 1 90 ? 7.624 2.641 -2.368 1.00 97.12 90 ARG A O 1
ATOM 696 N N . CYS A 1 91 ? 6.695 0.603 -2.277 1.00 98.00 91 CYS A N 1
ATOM 697 C CA . CYS A 1 91 ? 5.738 0.952 -1.242 1.00 98.00 91 CYS A CA 1
ATOM 698 C C . CYS A 1 91 ? 6.323 0.852 0.165 1.00 98.00 91 CYS A C 1
ATOM 700 O O . CYS A 1 91 ? 6.965 -0.134 0.523 1.00 98.00 91 CYS A O 1
ATOM 702 N N . THR A 1 92 ? 5.954 1.813 1.005 1.00 98.12 92 THR A N 1
ATOM 703 C CA . THR A 1 92 ? 5.924 1.648 2.459 1.00 98.12 92 THR A CA 1
ATOM 704 C C . THR A 1 92 ? 4.593 1.006 2.850 1.00 98.12 92 THR A C 1
ATOM 706 O O . THR A 1 92 ? 3.539 1.367 2.316 1.00 98.12 92 THR A O 1
ATOM 709 N N . VAL A 1 93 ? 4.626 0.069 3.796 1.00 98.56 93 VAL A N 1
ATOM 710 C CA . VAL A 1 93 ? 3.427 -0.497 4.421 1.00 98.56 93 VAL A CA 1
ATOM 711 C C . VAL A 1 93 ? 3.170 0.250 5.722 1.00 98.56 93 VAL A C 1
ATOM 713 O O . VAL A 1 93 ? 4.042 0.310 6.589 1.00 98.56 93 VAL A O 1
ATOM 716 N N . VAL A 1 94 ? 1.971 0.806 5.869 1.00 98.50 94 VAL A N 1
ATOM 717 C CA . VAL A 1 94 ? 1.543 1.514 7.081 1.00 98.50 94 VAL A CA 1
ATOM 718 C C . VAL A 1 94 ? 0.352 0.817 7.718 1.00 98.50 94 VAL A C 1
ATOM 720 O O . VAL A 1 94 ? -0.506 0.283 7.023 1.00 98.50 94 VAL A O 1
ATOM 723 N N . GLU A 1 95 ? 0.283 0.846 9.041 1.00 98.56 95 GLU A N 1
ATOM 724 C CA . GLU A 1 95 ? -0.778 0.234 9.835 1.00 98.56 95 GLU A CA 1
ATOM 725 C C . GLU A 1 95 ? -1.503 1.304 10.653 1.00 98.56 95 GLU A C 1
ATOM 727 O O . GLU A 1 95 ? -0.880 2.144 11.306 1.00 98.56 95 GLU A O 1
ATOM 732 N N . CYS A 1 96 ? -2.833 1.265 10.640 1.00 98.38 96 CYS A N 1
ATOM 733 C CA . CYS A 1 96 ? -3.650 2.091 11.511 1.00 98.38 96 CYS A CA 1
ATOM 734 C C . CYS A 1 96 ? -3.536 1.600 12.958 1.00 98.38 96 CYS A C 1
ATOM 736 O O . CYS A 1 96 ? -3.956 0.492 13.280 1.00 98.38 96 CYS A O 1
ATOM 738 N N . THR A 1 97 ? -3.055 2.454 13.856 1.00 98.25 97 THR A N 1
ATOM 739 C CA . THR A 1 97 ? -2.888 2.147 15.285 1.00 98.25 97 THR A CA 1
ATOM 740 C C . THR A 1 97 ? -4.206 1.982 16.041 1.00 98.25 97 THR A C 1
ATOM 742 O O . THR A 1 97 ? -4.200 1.481 17.162 1.00 98.25 97 THR A O 1
ATOM 745 N N . VAL A 1 98 ? -5.331 2.385 15.440 1.00 98.25 98 VAL A N 1
ATOM 746 C CA . VAL A 1 98 ? -6.669 2.298 16.046 1.00 98.25 98 VAL A CA 1
ATOM 747 C C . VAL A 1 98 ? -7.363 0.979 15.712 1.00 98.25 98 VAL A C 1
ATOM 749 O O . VAL A 1 98 ? -7.929 0.351 16.601 1.00 98.25 98 VAL A O 1
ATOM 752 N N . CYS A 1 99 ? -7.354 0.562 14.442 1.00 98.19 99 CYS A N 1
ATOM 753 C CA . CYS A 1 99 ? -8.113 -0.615 13.996 1.00 98.19 99 CYS A CA 1
ATOM 754 C C . CYS A 1 99 ? -7.263 -1.738 13.386 1.00 98.19 99 CYS A C 1
ATOM 756 O O . CYS A 1 99 ? -7.800 -2.808 13.133 1.00 98.19 99 CYS A O 1
ATOM 758 N N . GLY A 1 100 ? -5.972 -1.515 13.128 1.00 98.12 100 GLY A N 1
ATOM 759 C CA . GLY A 1 100 ? -5.070 -2.516 12.550 1.00 98.12 100 GLY A CA 1
ATOM 760 C C . GLY A 1 100 ? -5.148 -2.682 11.027 1.00 98.12 100 GLY A C 1
ATOM 761 O O . GLY A 1 100 ? -4.410 -3.496 10.473 1.00 98.12 100 GLY A O 1
ATOM 762 N N . ARG A 1 101 ? -5.998 -1.921 10.314 1.00 98.50 101 ARG A N 1
ATOM 763 C CA . ARG A 1 101 ? -5.990 -1.922 8.837 1.00 98.50 101 ARG A CA 1
ATOM 764 C C . ARG A 1 101 ? -4.641 -1.447 8.316 1.00 98.50 101 ARG A C 1
ATOM 766 O O . ARG A 1 101 ? -4.102 -0.454 8.803 1.00 98.50 101 ARG A O 1
ATOM 773 N N . CYS A 1 102 ? -4.136 -2.141 7.308 1.00 98.62 102 CYS A N 1
ATOM 774 C CA . CYS A 1 102 ? -2.875 -1.837 6.658 1.00 98.62 102 CYS A CA 1
ATOM 775 C C . CYS A 1 102 ? -3.105 -1.240 5.266 1.00 98.62 102 CYS A C 1
ATOM 777 O O . CYS A 1 102 ? -4.056 -1.594 4.565 1.00 98.62 102 CYS A O 1
ATOM 779 N N . TYR A 1 103 ? -2.200 -0.357 4.856 1.00 98.75 103 TYR A N 1
ATOM 780 C CA . TYR A 1 103 ? -2.231 0.334 3.574 1.00 98.75 103 TYR A CA 1
ATOM 781 C C . TYR A 1 103 ? -0.838 0.351 2.949 1.00 98.75 103 TYR A C 1
ATOM 783 O O . TYR A 1 103 ? 0.177 0.403 3.641 1.00 98.75 103 TYR A O 1
ATOM 791 N N . LEU A 1 104 ? -0.806 0.329 1.626 1.00 98.75 104 LEU A N 1
ATOM 792 C CA . LEU A 1 104 ? 0.369 0.520 0.795 1.00 98.75 104 LEU A CA 1
ATOM 793 C C . LEU A 1 104 ? 0.430 1.993 0.405 1.00 98.75 104 LEU A C 1
ATOM 795 O O . LEU A 1 104 ? -0.570 2.548 -0.055 1.00 98.75 104 LEU A O 1
ATOM 799 N N . ARG A 1 105 ? 1.590 2.626 0.584 1.00 98.00 105 ARG A N 1
ATOM 800 C CA . ARG A 1 105 ? 1.830 4.015 0.187 1.00 98.00 105 ARG A CA 1
ATOM 801 C C . ARG A 1 105 ? 3.084 4.121 -0.652 1.00 98.00 105 ARG A C 1
ATOM 803 O O . ARG A 1 105 ? 4.106 3.549 -0.294 1.00 98.00 105 ARG A O 1
ATOM 810 N N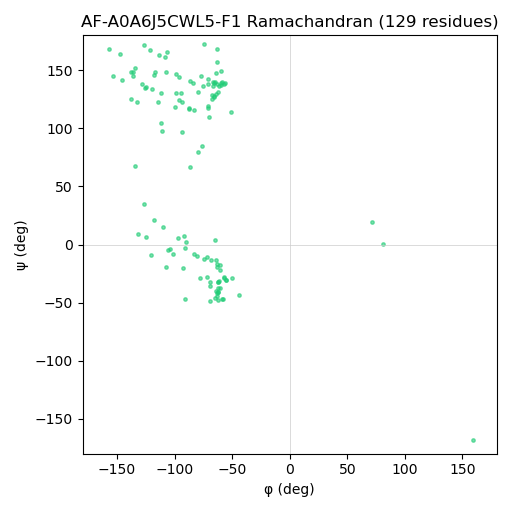 . TYR A 1 106 ? 3.030 4.922 -1.704 1.00 97.00 106 TYR A N 1
ATOM 811 C CA . TYR A 1 106 ? 4.225 5.344 -2.423 1.00 97.00 106 TYR A CA 1
ATOM 812 C C . TYR A 1 106 ? 4.030 6.757 -2.973 1.00 97.00 106 TYR A C 1
ATOM 814 O O . TYR A 1 106 ? 2.912 7.276 -3.015 1.00 97.00 106 TYR A O 1
ATOM 822 N N . VAL A 1 107 ? 5.131 7.396 -3.356 1.00 95.44 107 VAL A N 1
ATOM 823 C CA . VAL A 1 107 ? 5.105 8.717 -3.982 1.00 95.44 107 VAL A CA 1
ATOM 824 C C . VAL A 1 107 ? 5.245 8.542 -5.486 1.00 95.44 107 VAL A C 1
ATOM 826 O O . VAL A 1 107 ? 6.257 8.034 -5.967 1.00 95.44 107 VAL A O 1
ATOM 829 N N . GLU A 1 108 ? 4.231 8.971 -6.225 1.00 93.50 108 GLU A N 1
ATOM 830 C CA . GLU A 1 108 ? 4.281 9.058 -7.675 1.00 93.50 108 GLU A CA 1
ATOM 831 C C . GLU A 1 108 ? 4.862 10.419 -8.064 1.00 93.50 108 GLU A C 1
ATOM 833 O O . GLU A 1 108 ? 4.299 11.466 -7.743 1.00 93.50 108 GLU A O 1
ATOM 838 N N . GLY A 1 109 ? 6.018 10.401 -8.723 1.00 85.94 109 GLY A N 1
ATOM 839 C CA . GLY A 1 109 ? 6.696 11.597 -9.210 1.00 85.94 109 GLY A CA 1
ATOM 840 C C . GLY A 1 109 ? 6.684 11.660 -10.733 1.00 85.94 109 GLY A C 1
ATOM 841 O O . GLY A 1 109 ? 7.075 10.704 -11.399 1.00 85.94 109 GLY A O 1
ATOM 842 N N . GLY A 1 110 ? 6.285 12.808 -11.273 1.00 75.31 110 GLY A N 1
ATOM 843 C CA . GLY A 1 110 ? 6.495 13.202 -12.664 1.00 75.31 110 GLY A CA 1
ATOM 844 C C . GLY A 1 110 ? 7.172 14.572 -12.730 1.00 75.31 110 GLY A C 1
ATOM 845 O O . GLY A 1 110 ? 7.306 15.250 -11.717 1.00 75.31 110 GLY A O 1
ATOM 846 N N . GLY A 1 111 ? 7.592 15.015 -13.919 1.00 76.62 111 GLY A N 1
ATOM 847 C CA . GLY A 1 111 ? 8.460 16.198 -14.070 1.00 76.62 111 GLY A CA 1
ATOM 848 C C . GLY A 1 111 ? 8.011 17.476 -13.338 1.00 76.62 111 GLY A C 1
ATOM 849 O O . GLY A 1 111 ? 8.863 18.255 -12.923 1.00 76.62 111 GLY A O 1
ATOM 850 N N . TYR A 1 112 ? 6.702 17.675 -13.133 1.00 87.00 112 TYR A N 1
ATOM 851 C CA . TYR A 1 112 ? 6.148 18.839 -12.421 1.00 87.00 112 TYR A CA 1
ATOM 852 C C . TYR A 1 112 ? 5.106 18.490 -11.348 1.00 87.00 112 TYR A C 1
ATOM 854 O O . TYR A 1 112 ? 4.443 19.392 -10.838 1.00 87.00 112 TYR A O 1
ATOM 862 N N . PHE A 1 113 ? 4.920 17.209 -11.013 1.00 88.44 113 PHE A N 1
ATOM 863 C CA . PHE A 1 113 ? 3.938 16.803 -10.007 1.00 88.44 113 PHE A CA 1
ATOM 864 C C . PHE A 1 113 ? 4.491 15.721 -9.087 1.00 88.44 113 PHE A C 1
ATOM 866 O O . PHE A 1 113 ? 5.291 14.879 -9.488 1.00 88.44 113 PHE A O 1
ATOM 873 N N . VAL A 1 114 ? 4.024 15.757 -7.846 1.00 92.38 114 VAL A N 1
ATOM 874 C CA . VAL A 1 114 ? 4.284 14.750 -6.826 1.00 92.38 114 VAL A CA 1
ATOM 875 C C . VAL A 1 114 ? 2.940 14.432 -6.197 1.00 92.38 114 VAL A C 1
ATOM 877 O O . VAL A 1 114 ? 2.269 15.341 -5.710 1.00 92.38 114 VAL A O 1
ATOM 880 N N . ASP A 1 115 ? 2.539 13.167 -6.234 1.00 95.25 115 ASP A N 1
ATOM 881 C CA . ASP A 1 115 ? 1.290 12.706 -5.639 1.00 95.25 115 ASP A CA 1
ATOM 882 C C . ASP A 1 115 ? 1.562 11.551 -4.675 1.00 95.25 115 ASP A C 1
ATOM 884 O O . ASP A 1 115 ? 2.326 10.630 -4.969 1.00 95.25 115 ASP A O 1
ATOM 888 N N . GLN A 1 116 ? 0.945 11.601 -3.498 1.00 96.62 116 GLN A N 1
ATOM 889 C CA . GLN A 1 116 ? 1.012 10.497 -2.555 1.00 96.62 116 GLN A CA 1
ATOM 890 C C . GLN A 1 116 ? -0.108 9.523 -2.862 1.00 96.62 116 GLN A C 1
ATOM 892 O O . GLN A 1 116 ? -1.287 9.856 -2.760 1.00 96.62 116 GLN A O 1
ATOM 897 N N . ARG A 1 117 ? 0.263 8.300 -3.218 1.00 97.88 117 ARG A N 1
ATOM 898 C CA . ARG A 1 117 ? -0.681 7.241 -3.538 1.00 97.88 117 ARG A CA 1
ATOM 899 C C . ARG A 1 117 ? -0.935 6.363 -2.334 1.00 97.88 117 ARG A C 1
ATOM 901 O O . ARG A 1 117 ? -0.025 6.088 -1.551 1.00 97.88 117 ARG A O 1
ATOM 908 N N . ILE A 1 118 ? -2.172 5.901 -2.214 1.00 98.50 118 ILE A N 1
ATOM 909 C CA . ILE A 1 118 ? -2.575 4.937 -1.197 1.00 98.50 118 ILE A CA 1
ATOM 910 C C . ILE A 1 118 ? -3.471 3.853 -1.789 1.00 98.50 118 ILE A C 1
ATOM 912 O O . ILE A 1 118 ? -4.281 4.120 -2.679 1.00 98.50 118 ILE A O 1
ATOM 916 N N . ARG A 1 119 ? -3.316 2.636 -1.271 1.00 98.56 119 ARG A N 1
ATOM 917 C CA . ARG A 1 119 ? -4.183 1.487 -1.528 1.00 98.56 119 ARG A CA 1
ATOM 918 C C . ARG A 1 119 ? -4.285 0.632 -0.268 1.00 98.56 119 ARG A C 1
ATOM 920 O O . ARG A 1 119 ? -3.291 0.452 0.428 1.00 98.56 119 ARG A O 1
ATOM 927 N N . GLN A 1 120 ? -5.454 0.086 0.039 1.00 98.31 120 GLN A N 1
ATOM 928 C CA . GLN A 1 120 ? -5.615 -0.850 1.150 1.00 98.31 120 GLN A CA 1
ATOM 929 C C . GLN A 1 120 ? -4.866 -2.162 0.879 1.00 98.31 120 GLN A C 1
ATOM 931 O O . GLN A 1 120 ? -4.945 -2.724 -0.213 1.00 98.31 120 GLN A O 1
ATOM 936 N N . LEU A 1 121 ? -4.166 -2.680 1.889 1.00 98.50 121 LEU A N 1
ATOM 937 C CA . LEU A 1 121 ? -3.548 -4.001 1.835 1.00 98.50 121 LEU A CA 1
ATOM 938 C C . LEU A 1 121 ? -4.592 -5.074 2.182 1.00 98.50 121 LEU A C 1
ATOM 940 O O . LEU A 1 121 ? -5.087 -5.112 3.315 1.00 98.50 121 LEU A O 1
ATOM 944 N N . LYS A 1 122 ? -4.897 -5.945 1.214 1.00 97.75 122 LYS A N 1
ATOM 945 C CA . LYS A 1 122 ? -5.849 -7.061 1.335 1.00 97.75 122 LYS A CA 1
ATOM 946 C C . LYS A 1 122 ? -5.192 -8.384 0.963 1.00 97.75 122 LYS A C 1
ATOM 948 O O . LYS A 1 122 ? -4.498 -8.455 -0.050 1.00 97.75 122 LYS A O 1
ATOM 953 N N . ALA A 1 123 ? -5.433 -9.426 1.753 1.00 97.88 123 ALA A N 1
ATOM 954 C CA . ALA A 1 123 ? -4.903 -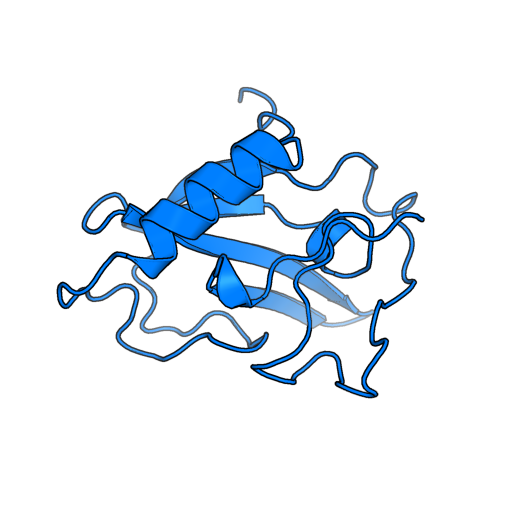10.760 1.493 1.00 97.88 123 ALA A CA 1
ATOM 955 C C . ALA A 1 123 ? -5.552 -11.401 0.262 1.00 97.88 123 ALA A C 1
ATOM 957 O O . ALA A 1 123 ? -4.857 -12.038 -0.522 1.00 97.88 123 ALA A O 1
ATOM 958 N N . SER A 1 124 ? -6.843 -11.159 0.028 1.00 97.25 124 SER A N 1
ATOM 959 C CA . SER A 1 124 ? -7.571 -11.646 -1.152 1.00 97.25 124 SER A CA 1
ATOM 960 C C . SER A 1 124 ? 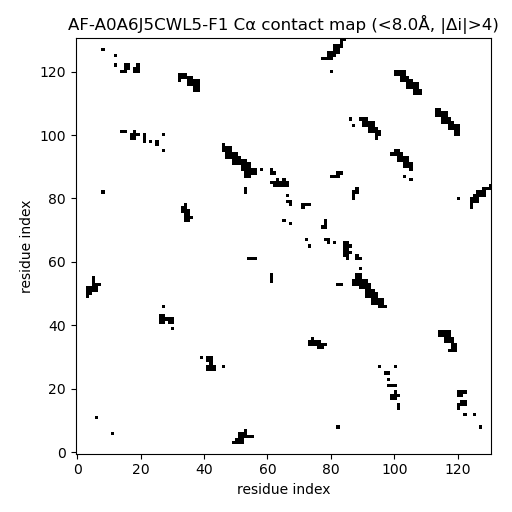-7.014 -11.153 -2.493 1.00 97.25 124 SER A C 1
ATOM 962 O O . SER A 1 124 ? -7.305 -11.748 -3.529 1.00 97.25 124 SER A O 1
ATOM 964 N N . SER A 1 125 ? -6.208 -10.087 -2.494 1.00 97.06 125 SER A N 1
ATOM 965 C CA . SER A 1 125 ? -5.558 -9.544 -3.691 1.00 97.06 125 SER A CA 1
ATOM 966 C C . SER A 1 125 ? -4.056 -9.842 -3.768 1.00 97.06 125 SER A C 1
ATOM 968 O O . SER A 1 125 ? -3.439 -9.483 -4.769 1.00 97.06 125 SER A O 1
ATOM 970 N N . LEU A 1 126 ? -3.442 -10.456 -2.749 1.00 97.75 126 LEU A N 1
ATOM 971 C CA . LEU A 1 126 ? -2.003 -10.743 -2.743 1.00 97.75 126 LEU A CA 1
ATOM 972 C C . LEU A 1 126 ? -1.630 -11.850 -3.735 1.00 97.75 126 LEU A C 1
ATOM 974 O O . LEU A 1 126 ? -2.297 -12.877 -3.813 1.00 97.75 126 LEU A O 1
ATOM 978 N N . MET A 1 127 ? -0.516 -11.655 -4.444 1.00 97.44 127 MET A N 1
ATOM 979 C CA . MET A 1 127 ? 0.049 -12.628 -5.381 1.00 97.44 127 MET A CA 1
ATOM 980 C C . MET A 1 127 ? 1.573 -12.707 -5.232 1.00 97.44 127 MET A C 1
ATOM 982 O O . MET A 1 127 ? 2.267 -11.699 -5.379 1.00 97.44 127 MET A O 1
ATOM 986 N N . ASP A 1 128 ? 2.106 -13.912 -5.006 1.00 96.81 128 ASP A N 1
ATOM 987 C CA . ASP A 1 128 ? 3.555 -14.177 -4.989 1.00 96.81 128 ASP A CA 1
ATOM 988 C C . ASP A 1 128 ? 4.071 -14.463 -6.408 1.00 96.81 128 ASP A C 1
ATOM 990 O O . ASP A 1 128 ? 4.434 -15.585 -6.759 1.00 96.81 128 ASP A O 1
ATOM 994 N N . ALA A 1 129 ? 4.027 -13.450 -7.273 1.00 95.44 129 ALA A N 1
ATOM 995 C CA . ALA A 1 129 ? 4.481 -13.582 -8.653 1.00 95.44 129 ALA A CA 1
ATOM 996 C C . ALA A 1 129 ? 6.022 -13.487 -8.746 1.00 95.44 129 ALA A C 1
ATOM 998 O O . ALA A 1 129 ? 6.603 -12.552 -8.178 1.00 95.44 129 ALA A O 1
ATOM 999 N N . PRO A 1 130 ? 6.703 -14.416 -9.446 1.00 93.06 130 PRO A N 1
ATOM 1000 C CA . PRO A 1 130 ? 8.144 -14.323 -9.690 1.00 93.06 130 PRO A CA 1
ATOM 1001 C C . PRO A 1 130 ? 8.445 -13.194 -10.684 1.00 93.06 130 PRO A C 1
ATOM 1003 O O . PRO A 1 130 ? 7.680 -13.031 -11.631 1.00 93.06 130 PRO A O 1
ATOM 1006 N N . LEU A 1 131 ? 9.543 -12.455 -10.481 1.00 85.12 131 LEU A N 1
ATOM 1007 C CA . LEU A 1 131 ? 10.014 -11.390 -11.380 1.00 85.12 131 LEU A CA 1
ATOM 1008 C C . LEU A 1 131 ? 11.171 -11.873 -12.260 1.00 85.12 131 LEU A C 1
ATOM 1010 O O . LEU A 1 131 ? 12.059 -12.564 -11.711 1.00 85.12 131 LEU A O 1
#

Organism: NCBI:txid624376

Nearest PDB structures (foldseek):
  8b61-assembly2_B  TM=6.094E-01  e=8.149E-01  Bacteroides fragilis NCTC 9343
  6tc5-assembly1_AAA  TM=6.302E-01  e=4.994E+00  Sorghum bicolor
  2m47-assembly1_A  TM=5.108E-01  e=4.426E+00  Corynebacterium glutamicum ATCC 13032
  2kte-assembly1_A  TM=3.178E-01  e=3.271E+00  Bacillus subtilis
  1a1q-assembly2_B  TM=3.543E-01  e=3.692E+00  Hepacivirus hominis

Radius of gyration: 13.94 Å; Cα contacts (8 Å, |Δi|>4): 245; chains: 1; bounding box: 32×33×34 Å

pLDDT: mean 95.23, std 6.6, range [49.03, 98.75]